Protein AF-A0A653D942-F1 (afdb_monomer)

Foldseek 3Di:
DEADDDFDDDPPDDPVVVVVSVVVVVVCCVPVNGDHDPVCVPPPFYFDDWDDDPFWIWTQTPVRDIDIDGDDDPVVPPPPVVPPPD

Organism: Callosobruchus maculatus (NCBI:txid64391)

Radius of gyration: 15.23 Å; Cα contacts (8 Å, |Δi|>4): 76; chains: 1; bounding box: 37×30×36 Å

pLDDT: mean 79.86, std 11.65, range [36.41, 93.5]

Nearest PDB structures (foldseek):
  8s30-assembly1_A  TM=5.098E-01  e=7.170E-01  Homo sapiens
  4o9w-assembly1_A  TM=4.785E-01  e=1.193E+00  Homo sapiens
  3q1i-assembly1_A  TM=4.654E-01  e=1.051E+00  Homo sapiens
  4j7b-assembly2_E  TM=4.552E-01  e=1.120E+00  Danio rerio
  8crc-assembly1_A  TM=4.613E-01  e=1.863E+00  Homo sapiens

Structure (mmCIF, N/CA/C/O backbone):
data_AF-A0A653D942-F1
#
_entry.id   AF-A0A653D942-F1
#
loop_
_atom_site.group_PDB
_atom_site.id
_atom_site.type_symbol
_atom_site.label_atom_id
_atom_site.label_alt_id
_atom_site.label_comp_id
_atom_site.label_asym_id
_atom_site.label_entity_id
_atom_site.label_seq_id
_atom_site.pdbx_PDB_ins_code
_atom_site.Cartn_x
_atom_site.Cartn_y
_atom_site.Cartn_z
_atom_site.occupancy
_atom_site.B_iso_or_equiv
_atom_site.auth_seq_id
_atom_site.auth_comp_id
_atom_site.auth_asym_id
_atom_site.auth_atom_id
_atom_site.pdbx_PDB_model_num
ATOM 1 N N . MET A 1 1 ? -5.933 11.406 10.184 1.00 56.84 1 MET A N 1
ATOM 2 C CA . MET A 1 1 ? -6.260 10.905 8.832 1.00 56.84 1 MET A CA 1
ATOM 3 C C . MET A 1 1 ? -5.390 9.699 8.571 1.00 56.84 1 MET A C 1
ATOM 5 O O . MET A 1 1 ? -4.187 9.789 8.782 1.00 56.84 1 MET A O 1
ATOM 9 N N . THR A 1 2 ? -5.990 8.573 8.207 1.00 60.91 2 THR A N 1
ATOM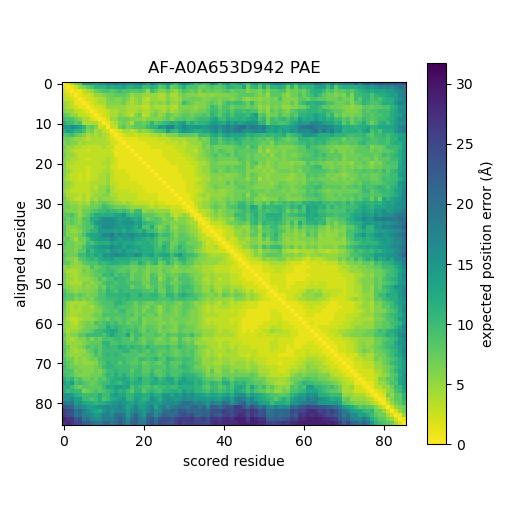 10 C CA . THR A 1 2 ? -5.264 7.320 7.990 1.00 60.91 2 THR A CA 1
ATOM 11 C C . THR A 1 2 ? -5.211 7.061 6.493 1.00 60.91 2 THR A C 1
ATOM 13 O O . THR A 1 2 ? -6.250 7.062 5.842 1.00 60.91 2 THR A O 1
ATOM 16 N N . SER A 1 3 ? -4.013 6.878 5.939 1.00 65.31 3 SER A N 1
ATOM 17 C CA . SER A 1 3 ? -3.821 6.576 4.519 1.00 65.31 3 SER A CA 1
ATOM 18 C C . SER A 1 3 ? -2.938 5.343 4.370 1.00 65.31 3 SER A C 1
ATOM 20 O O . SER A 1 3 ? -2.048 5.114 5.188 1.00 65.31 3 SER A O 1
ATOM 22 N N . LEU A 1 4 ? -3.215 4.535 3.348 1.00 72.44 4 LEU A N 1
ATOM 23 C CA . LEU A 1 4 ? -2.443 3.344 3.014 1.00 72.44 4 LEU A CA 1
ATOM 24 C C . LEU A 1 4 ? -1.800 3.562 1.649 1.00 72.44 4 LEU A C 1
ATOM 26 O O . LEU A 1 4 ? -2.501 3.859 0.683 1.00 72.44 4 LEU A O 1
ATOM 30 N N . GLN A 1 5 ? -0.481 3.413 1.582 1.00 74.31 5 GLN A N 1
ATOM 31 C CA . GLN A 1 5 ? 0.296 3.496 0.348 1.00 74.31 5 GLN A CA 1
ATOM 32 C C . GLN A 1 5 ? 0.976 2.152 0.106 1.00 74.31 5 GLN A C 1
ATOM 34 O O . GLN A 1 5 ? 1.335 1.458 1.057 1.00 74.31 5 GLN A O 1
ATOM 39 N N . TYR A 1 6 ? 1.141 1.783 -1.160 1.00 71.62 6 TYR A N 1
ATOM 40 C CA . TYR A 1 6 ? 1.811 0.549 -1.555 1.00 71.62 6 TYR A CA 1
ATOM 41 C C . TYR A 1 6 ? 3.051 0.868 -2.387 1.00 71.62 6 TYR A C 1
ATOM 43 O O . TYR A 1 6 ? 3.045 1.775 -3.218 1.00 71.62 6 TYR A O 1
ATOM 51 N N . VAL A 1 7 ? 4.109 0.093 -2.165 1.00 75.75 7 VAL A N 1
ATOM 52 C CA . VAL A 1 7 ? 5.327 0.102 -2.975 1.00 75.75 7 VAL A CA 1
ATOM 53 C C . VAL A 1 7 ? 5.450 -1.274 -3.603 1.00 75.75 7 VAL A C 1
ATOM 55 O O . VAL A 1 7 ? 5.447 -2.281 -2.898 1.00 75.75 7 VAL A O 1
ATOM 58 N N . VAL A 1 8 ? 5.537 -1.315 -4.930 1.00 73.62 8 VAL A N 1
ATOM 59 C CA . VAL A 1 8 ? 5.839 -2.541 -5.671 1.00 73.62 8 VAL A CA 1
ATOM 60 C C . VAL A 1 8 ? 7.311 -2.491 -6.048 1.00 73.62 8 VAL A C 1
ATOM 62 O O . VAL A 1 8 ? 7.75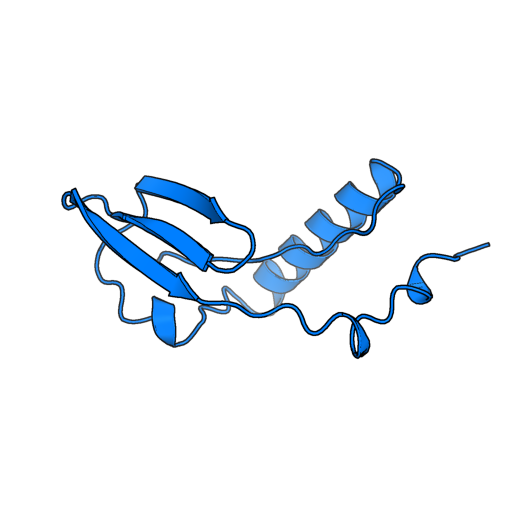0 -1.544 -6.701 1.00 73.62 8 VAL A O 1
ATOM 65 N N . HIS A 1 9 ? 8.066 -3.501 -5.629 1.00 73.25 9 HIS A N 1
ATOM 66 C CA . HIS A 1 9 ? 9.485 -3.629 -5.928 1.00 73.25 9 HIS A CA 1
ATOM 67 C C . HIS A 1 9 ? 9.787 -5.076 -6.359 1.00 73.25 9 HIS A C 1
ATOM 69 O O . HIS A 1 9 ? 9.453 -5.996 -5.609 1.00 73.25 9 HIS A O 1
ATOM 75 N N . PRO A 1 10 ? 10.344 -5.303 -7.564 1.00 69.12 10 PRO A N 1
ATOM 76 C CA . PRO A 1 10 ? 10.702 -6.643 -8.025 1.00 69.12 10 PRO A CA 1
ATOM 77 C C . PRO A 1 10 ? 11.907 -7.205 -7.268 1.00 69.12 10 PRO A C 1
ATOM 79 O O . PRO A 1 10 ? 12.790 -6.457 -6.863 1.00 69.12 10 PRO A O 1
ATOM 82 N N . LEU A 1 11 ? 11.965 -8.532 -7.134 1.00 71.12 11 LEU A N 1
ATOM 83 C CA . LEU A 1 11 ? 13.129 -9.251 -6.611 1.00 71.12 11 LEU A CA 1
ATOM 84 C C . LEU A 1 11 ? 13.810 -10.052 -7.742 1.00 71.12 11 LEU A C 1
ATOM 86 O O . LEU A 1 11 ? 13.091 -10.665 -8.534 1.00 71.12 11 LEU A O 1
ATOM 90 N N . PRO A 1 12 ? 15.156 -10.106 -7.805 1.00 71.25 12 PRO A N 1
ATOM 91 C CA . PRO A 1 12 ? 16.100 -9.395 -6.942 1.00 71.25 12 PRO A CA 1
ATOM 92 C C . PRO A 1 12 ? 16.218 -7.913 -7.343 1.00 71.25 12 PRO A C 1
ATOM 94 O O . PRO A 1 12 ? 16.334 -7.590 -8.521 1.00 71.25 12 PRO A O 1
ATOM 97 N N . GLY A 1 13 ? 16.205 -7.018 -6.358 1.00 74.38 13 GLY A N 1
ATOM 98 C CA . GLY A 1 13 ? 16.454 -5.587 -6.538 1.00 74.38 13 GLY A CA 1
ATOM 99 C C . GLY A 1 13 ? 17.387 -5.077 -5.443 1.00 74.38 13 GLY A C 1
ATOM 100 O O . GLY A 1 13 ? 17.549 -5.740 -4.414 1.00 74.38 13 GLY A O 1
ATOM 101 N N . SER A 1 14 ? 18.063 -3.952 -5.687 1.00 85.12 14 SER A N 1
ATOM 102 C CA . SER A 1 14 ? 19.011 -3.394 -4.715 1.00 85.12 14 SER A CA 1
ATOM 103 C C . SER A 1 14 ? 18.304 -2.570 -3.638 1.00 85.12 14 SER A C 1
ATOM 105 O O . SER A 1 14 ? 17.208 -2.039 -3.848 1.00 85.12 14 SER A O 1
ATOM 107 N N . GLU A 1 15 ? 18.946 -2.432 -2.478 1.00 85.62 15 GLU A N 1
ATOM 108 C CA . GLU A 1 15 ? 18.436 -1.587 -1.397 1.00 85.62 15 GLU A CA 1
ATOM 109 C C . GLU A 1 15 ? 18.326 -0.120 -1.842 1.00 85.62 15 GLU A C 1
ATOM 111 O O . GLU A 1 15 ? 17.350 0.553 -1.508 1.00 85.62 15 GLU A O 1
ATOM 116 N N . GLU A 1 16 ? 19.255 0.368 -2.673 1.00 87.19 16 GLU A N 1
ATOM 117 C CA . GLU A 1 16 ? 19.171 1.719 -3.240 1.00 87.19 16 GLU A CA 1
ATOM 118 C C . GLU A 1 16 ? 17.923 1.888 -4.110 1.00 87.19 16 GLU A C 1
ATOM 120 O O . GLU A 1 16 ? 17.193 2.866 -3.960 1.00 87.19 16 GLU A O 1
ATOM 125 N N . GLN A 1 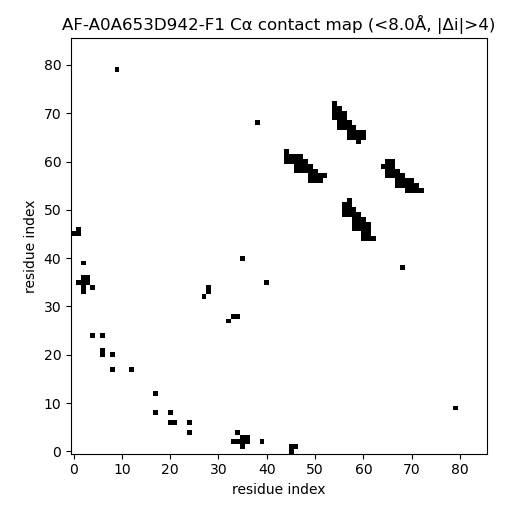17 ? 17.618 0.907 -4.966 1.00 82.50 17 GLN A N 1
ATOM 126 C CA . GLN A 1 17 ? 16.417 0.939 -5.802 1.00 82.50 17 GLN A CA 1
ATOM 127 C C . GLN A 1 17 ? 15.134 0.931 -4.960 1.00 82.50 17 GLN A C 1
ATOM 129 O O . GLN A 1 17 ? 14.145 1.571 -5.325 1.00 82.50 17 GLN A O 1
ATOM 134 N N . PHE A 1 18 ? 15.120 0.205 -3.841 1.00 84.50 18 PHE A N 1
ATOM 135 C CA . PHE A 1 18 ? 13.998 0.222 -2.905 1.00 84.50 18 PHE A CA 1
ATOM 136 C C . PHE A 1 18 ? 13.853 1.588 -2.215 1.00 84.50 18 PHE A C 1
ATOM 138 O O . PHE A 1 18 ? 12.751 2.144 -2.166 1.00 84.50 18 PHE A O 1
ATOM 145 N N . ASN A 1 19 ? 14.963 2.171 -1.760 1.00 88.56 19 ASN A N 1
ATOM 146 C CA . ASN A 1 19 ? 14.997 3.491 -1.130 1.00 88.56 19 ASN A CA 1
ATOM 147 C C . ASN A 1 19 ? 14.544 4.608 -2.081 1.00 88.56 19 ASN A C 1
ATOM 149 O O . ASN A 1 19 ? 13.765 5.476 -1.682 1.00 88.56 19 ASN A O 1
ATOM 153 N N . ASP A 1 20 ? 14.937 4.553 -3.354 1.00 88.94 20 ASP A N 1
ATOM 154 C CA . ASP A 1 20 ? 14.476 5.496 -4.376 1.00 88.94 20 ASP A CA 1
ATOM 155 C C . ASP A 1 20 ? 12.958 5.420 -4.582 1.00 88.94 20 ASP A C 1
ATOM 157 O O . ASP A 1 20 ? 12.288 6.450 -4.706 1.00 88.94 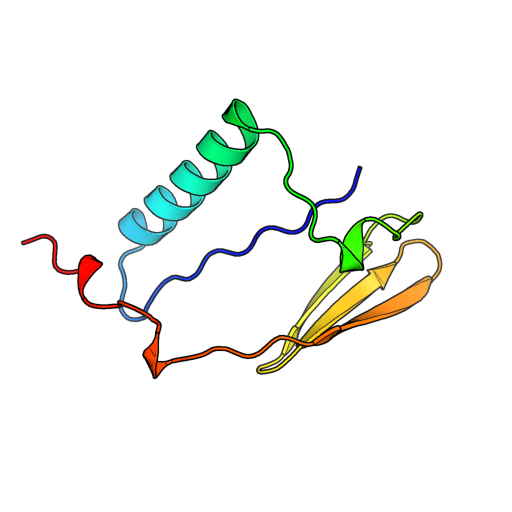20 ASP A O 1
ATOM 161 N N . ARG A 1 21 ? 12.376 4.213 -4.552 1.00 85.19 21 ARG A N 1
ATOM 162 C CA . ARG A 1 21 ? 10.916 4.031 -4.640 1.00 85.19 21 ARG A CA 1
ATOM 163 C C . ARG A 1 21 ? 10.190 4.581 -3.419 1.00 85.19 21 ARG A C 1
ATOM 165 O O . ARG A 1 21 ? 9.145 5.214 -3.576 1.00 85.19 21 ARG A O 1
ATOM 172 N N . LEU A 1 22 ? 10.731 4.377 -2.217 1.00 89.19 22 LEU A N 1
ATOM 173 C CA . LEU A 1 22 ? 10.187 4.984 -1.000 1.00 89.19 22 LEU A CA 1
ATOM 174 C C . LEU A 1 22 ? 10.222 6.513 -1.079 1.00 89.19 22 LEU A C 1
ATOM 176 O O . LEU A 1 22 ? 9.233 7.168 -0.740 1.00 89.19 22 LEU A O 1
ATOM 180 N N . ARG A 1 23 ? 11.324 7.079 -1.581 1.00 90.12 23 ARG A N 1
ATOM 181 C CA . ARG A 1 23 ? 11.466 8.522 -1.784 1.00 90.12 23 ARG A CA 1
ATOM 182 C C . ARG A 1 23 ? 10.458 9.059 -2.798 1.00 90.12 23 ARG A C 1
ATOM 184 O O . ARG A 1 23 ? 9.808 10.061 -2.519 1.00 90.12 23 ARG A O 1
ATOM 191 N N . GLU A 1 24 ? 10.255 8.365 -3.918 1.00 87.25 24 GLU A N 1
ATOM 192 C CA . GLU A 1 24 ? 9.252 8.733 -4.927 1.00 87.25 24 GLU A CA 1
ATOM 193 C C . GLU A 1 24 ? 7.835 8.790 -4.326 1.00 87.25 24 GLU A C 1
ATOM 195 O O . GLU A 1 24 ? 7.070 9.723 -4.591 1.00 87.25 24 GLU A O 1
ATOM 200 N N . VAL A 1 25 ? 7.483 7.814 -3.482 1.00 87.00 25 VAL A N 1
ATOM 201 C CA . VAL A 1 25 ? 6.194 7.794 -2.776 1.00 87.00 25 VAL A CA 1
ATOM 202 C C . VAL A 1 25 ? 6.093 8.947 -1.780 1.00 87.00 25 VAL A C 1
ATOM 204 O O . VAL A 1 25 ? 5.064 9.623 -1.748 1.00 87.00 25 VAL A O 1
ATOM 207 N N . ALA A 1 26 ? 7.148 9.221 -1.011 1.00 87.62 26 ALA A N 1
ATOM 208 C CA . ALA A 1 26 ? 7.178 10.343 -0.076 1.00 87.62 26 ALA A CA 1
ATOM 209 C C . ALA A 1 26 ? 7.007 11.695 -0.794 1.00 87.62 26 ALA A C 1
ATOM 211 O O . ALA A 1 26 ? 6.158 12.498 -0.405 1.00 87.62 26 ALA A O 1
ATOM 212 N N . ASP A 1 27 ? 7.734 11.922 -1.890 1.00 90.06 27 ASP A N 1
ATOM 213 C CA . ASP A 1 27 ? 7.632 13.143 -2.695 1.00 90.06 27 ASP A CA 1
ATOM 214 C C . ASP A 1 27 ? 6.236 13.306 -3.307 1.00 90.06 27 ASP A C 1
ATOM 216 O O . ASP A 1 27 ? 5.689 14.413 -3.352 1.00 90.06 27 ASP A O 1
ATOM 220 N N . ARG A 1 28 ? 5.614 12.200 -3.733 1.00 86.38 28 ARG A N 1
ATOM 221 C CA . ARG A 1 28 ? 4.234 12.197 -4.231 1.00 86.38 28 ARG A CA 1
ATOM 222 C C . ARG A 1 28 ? 3.240 12.607 -3.147 1.00 86.38 28 ARG A C 1
ATOM 224 O O . ARG A 1 28 ? 2.372 13.432 -3.428 1.00 86.38 28 ARG A O 1
ATOM 231 N N . ILE A 1 29 ? 3.373 12.077 -1.930 1.00 87.00 29 ILE A N 1
ATOM 232 C CA . ILE A 1 29 ? 2.525 12.450 -0.786 1.00 87.00 29 ILE A CA 1
ATOM 233 C C . ILE A 1 29 ? 2.714 13.931 -0.443 1.00 87.00 29 ILE A C 1
ATOM 235 O O . ILE A 1 29 ? 1.732 14.631 -0.215 1.00 87.00 29 ILE A O 1
ATOM 239 N N . ASN A 1 30 ? 3.952 14.426 -0.453 1.00 88.00 30 ASN A N 1
ATOM 240 C CA . ASN A 1 30 ? 4.247 15.828 -0.151 1.00 88.00 30 ASN A CA 1
ATOM 241 C C . ASN A 1 30 ? 3.664 16.788 -1.198 1.00 88.00 30 ASN A C 1
ATOM 243 O O . ASN A 1 30 ? 3.185 17.863 -0.847 1.00 88.00 30 ASN A O 1
ATOM 247 N N . ARG A 1 31 ? 3.688 16.409 -2.483 1.00 88.50 31 ARG A N 1
ATOM 248 C CA . ARG A 1 31 ? 3.176 17.243 -3.585 1.00 88.50 31 ARG A CA 1
ATOM 249 C C . ARG A 1 31 ? 1.660 17.186 -3.752 1.00 88.50 31 ARG A C 1
ATOM 251 O O . ARG A 1 31 ? 1.046 18.213 -4.013 1.00 88.50 31 ARG A O 1
ATOM 258 N N . LEU A 1 32 ? 1.075 15.991 -3.684 1.00 84.00 32 LEU A N 1
ATOM 259 C CA . LEU A 1 32 ? -0.329 15.744 -4.044 1.00 84.00 32 LEU A CA 1
ATOM 260 C C . LEU A 1 32 ? -1.225 15.485 -2.827 1.00 84.00 32 LEU A C 1
ATOM 262 O O . LEU A 1 32 ? -2.439 15.358 -2.976 1.00 84.00 32 LEU A O 1
ATOM 266 N N . GLY A 1 33 ? -0.642 15.387 -1.633 1.00 80.00 33 GLY A N 1
ATOM 267 C CA . GLY A 1 33 ? -1.332 14.956 -0.427 1.00 80.00 33 GLY A CA 1
ATOM 268 C C . GLY A 1 33 ? -1.521 13.438 -0.348 1.00 80.00 33 GLY A C 1
ATOM 269 O O . GLY A 1 33 ? -1.111 12.659 -1.214 1.00 80.00 33 GLY A O 1
ATOM 270 N N . GLN A 1 34 ? -2.162 13.001 0.735 1.00 73.50 34 GLN A N 1
ATOM 271 C CA . GLN A 1 34 ? -2.473 11.593 0.965 1.00 73.50 34 GLN A CA 1
ATOM 272 C C . GLN A 1 34 ? -3.623 11.139 0.056 1.00 73.50 34 GLN A C 1
ATOM 274 O O . GLN A 1 34 ? -4.783 11.474 0.294 1.00 73.50 34 GLN A O 1
ATOM 279 N N . ASN A 1 35 ? -3.325 10.319 -0.953 1.00 69.81 35 ASN A N 1
ATOM 280 C CA . ASN A 1 35 ? -4.362 9.635 -1.724 1.00 69.81 35 ASN A CA 1
ATOM 281 C C . ASN A 1 35 ? -4.861 8.421 -0.936 1.00 69.81 35 ASN A C 1
ATOM 283 O O . ASN A 1 35 ? -4.155 7.421 -0.803 1.00 69.81 35 ASN A O 1
ATOM 287 N N . THR A 1 36 ? -6.067 8.526 -0.384 1.00 69.25 36 THR A N 1
ATOM 288 C CA . THR A 1 36 ? -6.713 7.425 0.337 1.00 69.25 36 THR A CA 1
ATOM 289 C C . THR A 1 36 ? -7.596 6.652 -0.631 1.00 69.25 36 THR A C 1
ATOM 291 O O . THR A 1 36 ? -8.458 7.233 -1.287 1.00 69.25 36 THR A O 1
ATOM 294 N N . HIS A 1 37 ? -7.396 5.336 -0.720 1.00 72.06 37 HIS A N 1
ATOM 295 C CA . HIS A 1 37 ? -8.261 4.475 -1.524 1.00 72.06 37 HIS A CA 1
ATOM 296 C C . HIS A 1 37 ? -9.731 4.634 -1.078 1.00 72.06 37 HIS A C 1
ATOM 298 O O . HIS A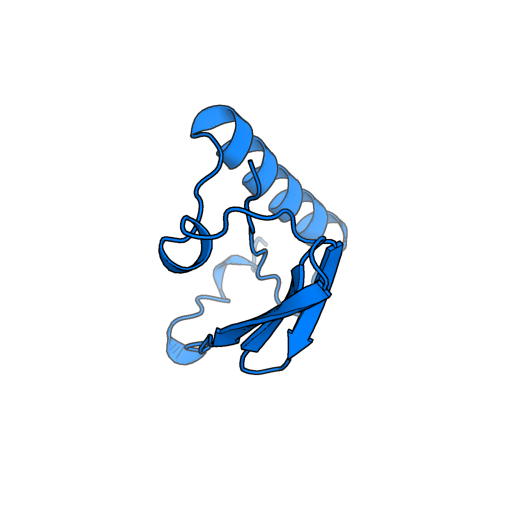 1 37 ? -9.977 4.638 0.130 1.00 72.06 37 HIS A O 1
ATOM 304 N N . PRO A 1 38 ? -10.725 4.707 -1.986 1.00 73.06 38 PRO A N 1
ATOM 305 C CA . PRO A 1 38 ? -12.129 4.916 -1.607 1.00 73.06 38 PRO A CA 1
ATOM 306 C C . PRO A 1 38 ? -12.670 3.884 -0.605 1.00 73.06 38 PRO A C 1
ATOM 308 O O . PRO A 1 38 ? -13.452 4.220 0.273 1.00 73.06 38 PRO A O 1
ATOM 311 N N . GLY A 1 39 ? -12.203 2.633 -0.670 1.00 70.44 39 GLY A N 1
ATOM 312 C CA . GLY A 1 39 ? -12.565 1.600 0.316 1.00 70.44 39 GLY A CA 1
ATOM 313 C C . GLY A 1 39 ? -12.011 1.833 1.732 1.00 70.44 39 GLY A C 1
ATOM 314 O O . 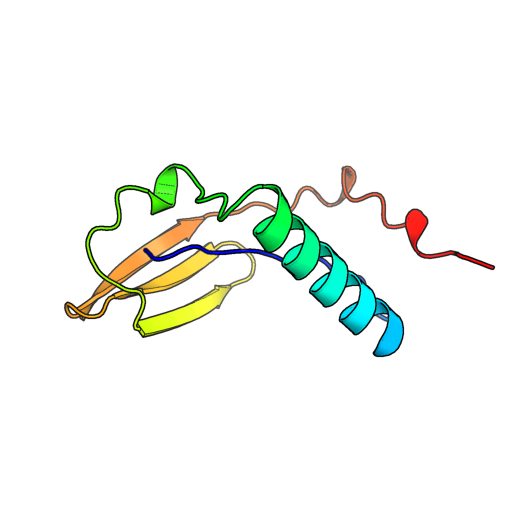GLY A 1 39 ? -12.454 1.188 2.674 1.00 70.44 39 GLY A O 1
ATOM 315 N N . LEU A 1 40 ? -11.043 2.740 1.885 1.00 73.25 40 LEU A N 1
ATOM 316 C CA . LEU A 1 40 ? -10.447 3.135 3.164 1.00 73.25 40 LEU A CA 1
ATOM 317 C C . LEU A 1 40 ? -10.905 4.525 3.622 1.00 73.25 40 LEU A C 1
ATOM 319 O O . LEU A 1 40 ? -10.736 4.855 4.791 1.00 73.25 40 LEU A O 1
ATOM 323 N N . SER A 1 41 ? -11.510 5.337 2.749 1.00 75.06 41 SER A N 1
ATOM 324 C CA . SER A 1 41 ? -11.971 6.686 3.113 1.00 75.06 41 SER A CA 1
ATOM 325 C C . SER A 1 41 ? -13.145 6.668 4.097 1.00 75.06 41 SER A C 1
ATOM 327 O O . SER A 1 41 ? -13.340 7.621 4.847 1.00 75.06 41 SER A O 1
ATOM 329 N N . SER A 1 42 ? -13.903 5.568 4.145 1.00 74.44 42 SER A N 1
ATOM 330 C CA . SER A 1 42 ? -14.993 5.357 5.104 1.00 74.44 42 SER A CA 1
ATOM 331 C C . SER A 1 42 ? -14.517 4.940 6.499 1.00 74.44 42 SER A C 1
ATOM 333 O O . SER A 1 42 ? -15.335 4.816 7.415 1.00 74.44 42 SER A O 1
ATOM 335 N N . LEU A 1 43 ? -13.218 4.683 6.678 1.00 78.06 43 LEU A N 1
ATOM 336 C CA . LEU A 1 43 ? -12.659 4.231 7.943 1.00 78.06 43 LEU A CA 1
ATOM 337 C C . LEU A 1 43 ? -12.594 5.411 8.921 1.00 78.06 43 LEU A C 1
ATOM 339 O O . LEU A 1 43 ? -11.794 6.331 8.769 1.00 78.06 43 LEU A O 1
ATOM 343 N N . ARG A 1 44 ? -13.469 5.399 9.931 1.00 79.38 44 ARG A N 1
ATOM 344 C CA . ARG A 1 44 ? -13.524 6.456 10.960 1.00 79.38 44 ARG A CA 1
ATOM 345 C C . ARG A 1 44 ? -12.573 6.222 12.134 1.00 79.38 44 ARG A C 1
ATOM 347 O O . ARG A 1 44 ? -12.385 7.119 12.947 1.00 79.38 44 ARG A O 1
ATOM 354 N N . THR A 1 45 ? -11.984 5.034 12.202 1.00 85.31 45 THR A N 1
ATOM 355 C CA . THR A 1 45 ? -11.064 4.609 13.257 1.00 85.31 45 THR A CA 1
ATOM 356 C C . THR A 1 45 ? -9.666 4.445 12.670 1.00 85.31 45 THR A C 1
ATOM 358 O O . THR A 1 45 ? -9.523 4.009 11.527 1.00 85.31 45 THR A O 1
ATOM 361 N N . GLY A 1 46 ? -8.636 4.788 13.447 1.00 85.25 46 GLY A N 1
ATOM 362 C CA . GLY A 1 46 ? -7.244 4.560 13.063 1.00 85.25 46 GLY A CA 1
ATOM 363 C C . GLY A 1 46 ? -6.913 3.074 12.886 1.00 85.25 46 GLY A C 1
ATOM 364 O O . GLY A 1 46 ? -7.612 2.197 13.399 1.00 85.25 46 GLY A O 1
ATOM 365 N N . ILE A 1 47 ? -5.836 2.800 12.151 1.00 87.56 47 ILE A N 1
ATOM 366 C CA . ILE A 1 47 ? -5.302 1.448 11.960 1.00 87.56 47 ILE A CA 1
ATOM 367 C C . ILE A 1 47 ? -4.222 1.209 13.014 1.00 87.56 47 ILE A C 1
ATOM 369 O O . ILE A 1 47 ? -3.255 1.965 13.071 1.00 87.56 47 ILE A O 1
ATOM 373 N N . LYS A 1 48 ? -4.378 0.131 13.781 1.00 91.06 48 LYS A N 1
ATOM 374 C CA . LYS A 1 48 ? -3.436 -0.323 14.804 1.00 91.06 48 LYS A CA 1
ATOM 375 C C . LYS A 1 48 ? -2.353 -1.232 14.225 1.00 91.06 48 LYS A C 1
ATOM 377 O O . LYS A 1 48 ? -1.168 -1.040 14.477 1.00 91.06 48 LYS A O 1
ATOM 382 N N . HIS A 1 49 ? -2.755 -2.223 13.424 1.00 90.94 49 HIS A N 1
ATOM 383 C CA . HIS A 1 49 ? -1.840 -3.172 12.782 1.00 90.94 49 HIS A CA 1
ATOM 384 C C . HIS A 1 49 ? -2.280 -3.513 11.356 1.00 90.94 49 HIS A C 1
ATOM 386 O O . HIS A 1 49 ? -3.471 -3.498 11.038 1.00 90.94 49 HIS A O 1
ATOM 392 N N . ILE A 1 50 ? -1.300 -3.854 10.515 1.00 89.75 50 ILE A N 1
ATOM 393 C CA . ILE A 1 50 ? -1.481 -4.244 9.115 1.00 89.75 50 ILE A CA 1
ATOM 394 C C . ILE A 1 50 ? -0.833 -5.611 8.909 1.00 89.75 50 ILE A C 1
ATOM 396 O O . ILE A 1 50 ? 0.301 -5.829 9.330 1.00 89.75 50 ILE A O 1
ATOM 400 N N . CYS A 1 51 ? -1.537 -6.514 8.233 1.00 90.81 51 CYS A N 1
ATOM 401 C CA . CYS A 1 51 ? -1.001 -7.790 7.775 1.00 90.81 51 CYS A CA 1
ATOM 402 C C . CYS A 1 51 ? -1.280 -7.963 6.278 1.00 90.81 51 CYS A C 1
ATOM 404 O O . CYS A 1 51 ? -2.373 -7.646 5.799 1.00 90.81 51 CYS A O 1
ATOM 406 N N . LEU A 1 52 ? -0.286 -8.462 5.545 1.00 88.50 52 LEU A N 1
ATOM 407 C CA . LEU A 1 52 ? -0.362 -8.712 4.110 1.00 88.50 52 LEU A CA 1
ATOM 408 C C . LEU A 1 52 ? -0.508 -10.214 3.857 1.00 88.50 52 LEU A C 1
ATOM 410 O O . LEU A 1 52 ? 0.275 -11.017 4.358 1.00 88.50 52 LEU A O 1
ATOM 414 N N . SER A 1 53 ? -1.505 -10.577 3.062 1.00 88.25 53 SER A N 1
ATOM 415 C CA . SER A 1 53 ? -1.668 -11.899 2.458 1.00 88.25 53 SER A CA 1
ATOM 416 C C . SER A 1 53 ? -1.493 -11.772 0.949 1.00 88.25 53 SER A C 1
ATOM 418 O O . SER A 1 53 ? -1.570 -10.675 0.417 1.00 88.25 53 SER A O 1
ATOM 420 N N . SER A 1 54 ? -1.329 -12.888 0.244 1.00 85.44 54 SER A N 1
ATOM 421 C CA . SER A 1 54 ? -1.198 -12.935 -1.222 1.00 85.44 54 SER A CA 1
ATOM 422 C C . SER A 1 54 ? -2.329 -12.237 -1.998 1.00 85.44 54 SER A C 1
ATOM 424 O O . SER A 1 54 ? -2.105 -11.763 -3.109 1.00 85.44 54 SER A O 1
ATOM 426 N N . ASN A 1 55 ? -3.537 -12.176 -1.432 1.00 88.31 55 ASN A N 1
ATOM 427 C CA . ASN A 1 55 ? -4.753 -11.696 -2.097 1.00 88.31 55 ASN A CA 1
ATOM 428 C C . ASN A 1 55 ? -5.577 -10.703 -1.260 1.00 88.31 55 ASN A C 1
ATOM 430 O O . ASN A 1 55 ? -6.672 -10.296 -1.661 1.00 88.31 55 ASN A O 1
ATOM 434 N N . TYR A 1 56 ? -5.100 -10.325 -0.074 1.00 89.12 56 TYR A N 1
ATOM 435 C CA . TYR A 1 56 ? -5.774 -9.329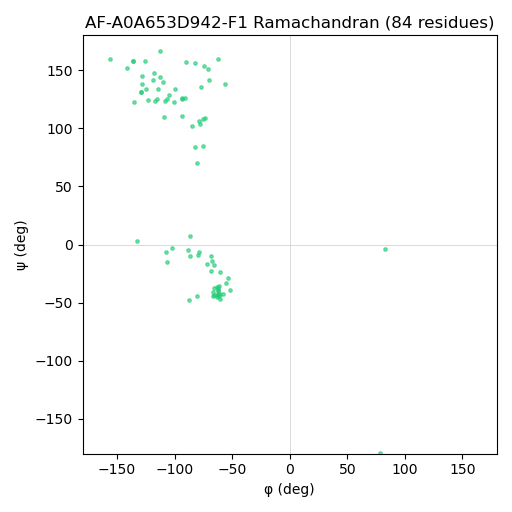 0.748 1.00 89.12 56 TYR A CA 1
ATOM 436 C C . TYR A 1 56 ? -4.838 -8.636 1.732 1.00 89.12 56 TYR A C 1
ATOM 438 O O . TYR A 1 56 ? -3.808 -9.165 2.138 1.00 89.12 56 TYR A O 1
ATOM 446 N N . ILE A 1 57 ? -5.272 -7.465 2.180 1.00 89.19 57 ILE A N 1
ATOM 447 C CA . ILE A 1 57 ? -4.691 -6.717 3.289 1.00 89.19 57 ILE A CA 1
ATOM 448 C C . ILE A 1 57 ? -5.673 -6.803 4.455 1.00 89.19 57 ILE A C 1
ATOM 450 O O . ILE A 1 57 ? -6.845 -6.452 4.298 1.00 89.19 57 ILE A O 1
ATOM 454 N N . ALA A 1 58 ? -5.220 -7.291 5.606 1.00 91.56 58 ALA A N 1
ATOM 455 C CA . ALA A 1 58 ? -5.995 -7.301 6.842 1.00 91.56 58 ALA A CA 1
ATOM 456 C C . ALA A 1 58 ? -5.558 -6.139 7.737 1.00 91.56 58 ALA A C 1
ATOM 458 O O . ALA A 1 58 ? -4.363 -5.908 7.931 1.00 91.56 58 ALA A O 1
ATOM 459 N N . LEU A 1 59 ? -6.534 -5.415 8.279 1.00 90.25 59 LEU A N 1
ATOM 460 C CA . LEU A 1 59 ? -6.330 -4.237 9.114 1.00 90.25 59 LEU A CA 1
ATOM 461 C C . LEU A 1 59 ? -7.012 -4.462 10.464 1.00 90.25 59 LEU A C 1
ATOM 463 O O . LEU A 1 59 ? -8.216 -4.723 10.509 1.00 90.25 59 LEU A O 1
ATOM 467 N N . LEU A 1 60 ? -6.255 -4.333 11.552 1.00 92.62 60 LEU A N 1
ATOM 468 C CA . LEU A 1 60 ? -6.808 -4.220 12.901 1.00 92.62 60 LEU A CA 1
ATOM 469 C C . LEU A 1 60 ? -7.009 -2.740 13.215 1.00 92.62 60 LEU A C 1
ATOM 471 O O . LEU A 1 60 ? -6.061 -1.961 13.114 1.00 92.62 60 LEU A O 1
ATOM 475 N N . LEU A 1 61 ? -8.219 -2.357 13.603 1.00 91.31 61 LEU A N 1
ATOM 476 C CA . LEU A 1 61 ? -8.556 -0.986 13.975 1.00 91.31 61 LEU A CA 1
ATOM 477 C C . LEU A 1 61 ? -8.340 -0.749 15.473 1.00 91.31 61 LEU A C 1
ATOM 479 O O . LEU A 1 61 ? -8.381 -1.683 16.274 1.00 91.31 61 LEU A O 1
ATOM 483 N N . GLU A 1 62 ? -8.158 0.513 15.859 1.00 92.25 62 GLU A N 1
ATOM 484 C CA . GLU A 1 62 ? -8.005 0.911 17.272 1.00 92.25 62 GLU A CA 1
ATOM 485 C C . GLU A 1 62 ? -9.224 0.559 18.146 1.00 92.25 62 GLU A C 1
ATOM 487 O O . GLU A 1 62 ? -9.093 0.362 19.349 1.00 92.25 62 GLU A O 1
ATOM 492 N N . ASP A 1 63 ? -10.408 0.414 17.545 1.00 93.31 63 ASP A N 1
ATOM 493 C CA . ASP A 1 63 ? -11.643 0.006 18.231 1.00 93.31 63 ASP A CA 1
ATOM 494 C C . ASP A 1 63 ? -11.822 -1.521 18.329 1.00 93.31 63 ASP A C 1
ATOM 496 O O . ASP A 1 63 ? -12.877 -2.001 18.742 1.00 93.31 63 ASP A O 1
ATOM 500 N N . GLY A 1 64 ? -10.803 -2.293 17.940 1.00 93.50 64 GLY A N 1
ATOM 501 C CA . GLY A 1 64 ? -10.794 -3.754 18.008 1.00 93.50 64 GLY A CA 1
ATOM 502 C C . GLY A 1 64 ? -11.476 -4.456 16.832 1.00 93.50 64 GLY A C 1
ATOM 503 O O . GLY A 1 64 ? -11.420 -5.683 16.750 1.00 93.50 64 GLY A O 1
ATOM 504 N N . ARG A 1 65 ? -12.090 -3.724 15.892 1.00 93.06 65 ARG A N 1
ATOM 505 C CA . ARG A 1 65 ? -12.652 -4.326 14.674 1.00 93.06 65 ARG A CA 1
ATOM 506 C C . ARG A 1 65 ? -11.550 -4.718 13.694 1.00 93.06 65 ARG A C 1
ATOM 508 O O . ARG A 1 65 ? -10.488 -4.101 13.638 1.00 93.06 65 ARG A O 1
ATOM 515 N N . VAL A 1 66 ? -11.844 -5.716 12.866 1.00 92.19 66 VAL A N 1
ATOM 516 C CA . VAL A 1 66 ? -10.978 -6.144 11.762 1.00 92.19 66 VAL A CA 1
ATOM 517 C C . VAL A 1 66 ? -11.684 -5.868 10.443 1.00 92.19 66 VAL A C 1
ATOM 519 O O . VAL A 1 66 ? -12.857 -6.204 10.281 1.00 92.19 66 VAL A O 1
ATOM 522 N N . CYS A 1 67 ? -10.972 -5.281 9.486 1.00 88.81 67 CYS A N 1
ATOM 523 C CA . CYS A 1 67 ? -11.444 -5.167 8.112 1.00 88.81 67 CYS A CA 1
ATOM 524 C C . CYS A 1 67 ? -10.422 -5.737 7.128 1.00 88.81 67 CYS A C 1
ATOM 526 O O . CYS A 1 67 ? -9.236 -5.891 7.429 1.00 88.81 67 CYS A O 1
ATOM 528 N N . ARG A 1 68 ? -10.914 -6.102 5.944 1.00 89.00 68 ARG A N 1
ATOM 529 C CA . ARG A 1 68 ? -10.119 -6.726 4.891 1.00 89.00 68 ARG A CA 1
ATOM 530 C C . ARG A 1 68 ? -10.330 -5.987 3.584 1.00 89.00 68 ARG A C 1
ATOM 532 O O . ARG A 1 68 ? -11.469 -5.793 3.167 1.00 89.00 68 ARG A O 1
ATOM 539 N N . VAL A 1 69 ? -9.233 -5.647 2.920 1.00 85.25 69 VAL A N 1
ATOM 540 C CA . VAL A 1 69 ? -9.239 -5.121 1.555 1.00 85.25 69 VAL A CA 1
ATOM 541 C C . VAL A 1 69 ? -8.671 -6.193 0.640 1.00 85.25 69 VAL A C 1
ATOM 543 O O . VAL A 1 69 ? -7.486 -6.509 0.713 1.00 85.25 69 VAL A O 1
ATOM 546 N N . SER A 1 70 ? -9.520 -6.785 -0.196 1.00 86.00 70 SER A N 1
ATOM 547 C CA . SER A 1 70 ? -9.063 -7.717 -1.228 1.00 86.00 70 SER A CA 1
ATOM 548 C C . SER A 1 70 ? -8.311 -6.958 -2.316 1.00 86.00 70 SER A C 1
ATOM 550 O O . SER A 1 70 ? -8.726 -5.868 -2.712 1.00 86.00 70 SER A O 1
ATOM 552 N N . TYR A 1 71 ? -7.238 -7.548 -2.827 1.00 83.00 71 TYR A N 1
ATOM 553 C CA . TYR A 1 71 ? -6.536 -7.034 -3.995 1.00 83.00 71 TYR A CA 1
ATOM 554 C C . TYR A 1 71 ? -6.189 -8.181 -4.940 1.00 83.00 71 TYR A C 1
ATOM 556 O O . TYR A 1 71 ? -6.126 -9.341 -4.539 1.00 83.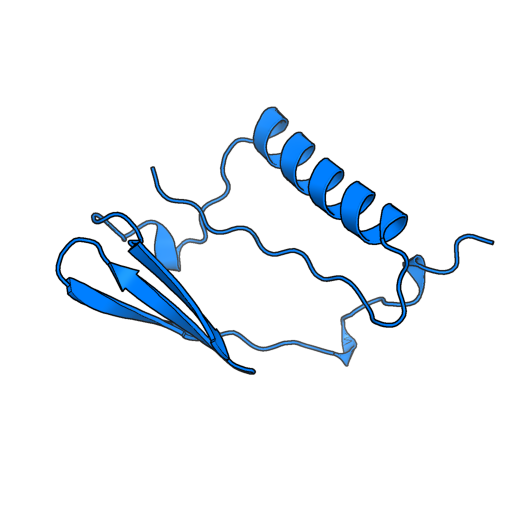00 71 TYR A O 1
ATOM 564 N N . ASN A 1 72 ? -5.981 -7.846 -6.209 1.00 84.88 72 ASN A N 1
ATOM 565 C CA . ASN A 1 72 ? -5.508 -8.788 -7.207 1.00 84.88 72 ASN A CA 1
ATOM 566 C C . ASN A 1 72 ? -4.316 -8.175 -7.939 1.00 84.88 72 ASN A C 1
ATOM 568 O O . ASN A 1 72 ? -4.381 -7.020 -8.367 1.00 84.88 72 ASN A O 1
ATOM 572 N N . VAL A 1 73 ? -3.235 -8.939 -8.068 1.00 80.75 73 VAL A N 1
ATOM 573 C CA . VAL A 1 73 ? -2.043 -8.515 -8.803 1.00 80.75 73 VAL A CA 1
ATOM 574 C C . VAL A 1 73 ? -2.171 -9.025 -10.225 1.00 80.75 73 VAL A C 1
ATOM 576 O O . VAL A 1 73 ? -2.097 -10.222 -10.478 1.00 80.75 73 VAL A O 1
ATOM 579 N N . LEU A 1 74 ? -2.361 -8.102 -11.163 1.00 84.12 74 LEU A N 1
ATOM 580 C CA . LEU A 1 74 ? -2.366 -8.419 -12.587 1.00 84.12 74 LEU A CA 1
ATOM 581 C C . LEU A 1 74 ? -0.918 -8.480 -13.078 1.00 84.12 74 LEU A C 1
ATOM 583 O O . LEU A 1 74 ? -0.400 -7.484 -13.583 1.00 84.12 74 LEU A O 1
ATOM 587 N N . SER A 1 75 ? -0.268 -9.633 -12.900 1.00 77.56 75 SER A N 1
ATOM 588 C CA . SER A 1 75 ? 1.131 -9.860 -13.294 1.00 77.56 75 SER A CA 1
ATOM 589 C C . SER A 1 75 ? 1.402 -9.472 -14.744 1.00 77.56 75 SER A C 1
ATOM 591 O O . SER A 1 75 ? 2.402 -8.821 -15.019 1.00 77.56 75 SER A O 1
ATOM 593 N N . ASP A 1 76 ? 0.466 -9.759 -15.648 1.00 81.25 76 ASP A N 1
ATOM 594 C CA . ASP A 1 76 ? 0.600 -9.482 -17.086 1.00 81.25 76 ASP A CA 1
ATOM 595 C C . ASP A 1 76 ? 0.648 -7.982 -17.412 1.00 81.25 76 ASP A C 1
ATOM 597 O O . ASP A 1 76 ? 1.045 -7.583 -18.504 1.00 81.25 76 ASP A O 1
ATOM 601 N N . ARG A 1 77 ? 0.212 -7.134 -16.471 1.00 79.06 77 ARG A N 1
ATOM 602 C CA . ARG A 1 77 ? 0.260 -5.671 -16.587 1.00 79.06 77 ARG A CA 1
ATOM 603 C C . ARG A 1 77 ? 1.396 -5.045 -15.784 1.00 79.06 77 ARG A C 1
ATOM 605 O O . ARG A 1 77 ? 1.550 -3.824 -15.823 1.00 79.06 77 ARG A O 1
ATOM 612 N N . LEU A 1 78 ? 2.164 -5.840 -15.040 1.00 74.12 78 LEU A N 1
ATOM 613 C CA . LEU A 1 78 ? 3.350 -5.348 -14.356 1.00 74.12 78 LEU A CA 1
ATOM 614 C C . LEU A 1 78 ? 4.485 -5.221 -15.373 1.00 74.12 78 LEU A C 1
ATOM 616 O O . LEU A 1 78 ? 5.107 -6.200 -15.771 1.00 74.12 78 LEU A O 1
ATOM 620 N N . ASP A 1 79 ? 4.765 -3.988 -15.780 1.00 69.94 79 ASP A N 1
ATOM 621 C CA . ASP A 1 79 ? 5.947 -3.656 -16.572 1.00 69.94 79 ASP A CA 1
ATOM 622 C C . ASP A 1 79 ? 7.193 -3.664 -15.668 1.00 69.94 79 ASP A C 1
ATOM 624 O O . ASP A 1 79 ? 7.595 -2.643 -15.101 1.00 69.94 79 ASP A O 1
ATOM 628 N N . LEU A 1 80 ? 7.765 -4.856 -15.483 1.00 67.00 80 LEU A N 1
ATOM 629 C CA . LEU A 1 80 ? 8.983 -5.080 -14.696 1.00 67.00 80 LEU A CA 1
ATOM 630 C C . LEU A 1 80 ? 10.258 -4.720 -15.480 1.00 67.00 80 LEU A C 1
ATOM 632 O O . LEU A 1 80 ? 11.338 -4.652 -14.896 1.00 67.00 80 LEU A O 1
ATOM 636 N N . SER A 1 81 ? 10.146 -4.437 -16.781 1.00 64.69 81 SER A N 1
ATOM 63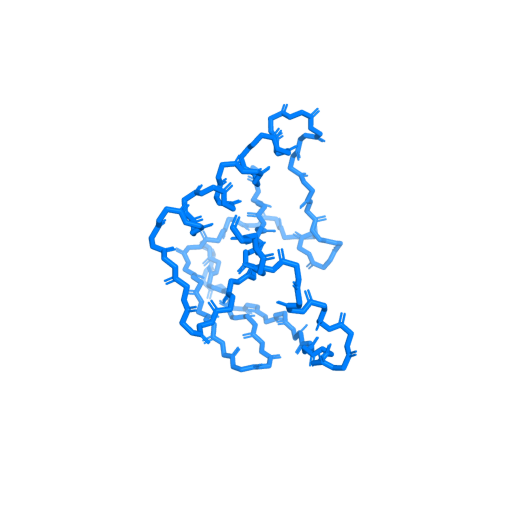7 C CA . SER A 1 81 ? 11.279 -4.144 -17.666 1.00 64.69 81 SER A CA 1
ATOM 638 C C . SER A 1 81 ? 11.910 -2.771 -17.407 1.00 64.69 81 SER A C 1
ATOM 640 O O . SER A 1 81 ? 13.051 -2.528 -17.789 1.00 64.69 81 SER A O 1
ATOM 642 N N . LYS A 1 82 ? 11.219 -1.868 -16.699 1.00 58.50 82 LYS A N 1
ATOM 643 C CA . LYS A 1 82 ? 11.736 -0.527 -16.362 1.00 58.50 82 LYS A CA 1
ATOM 644 C C . LYS A 1 82 ? 12.898 -0.507 -15.363 1.00 58.50 82 LYS A C 1
ATOM 646 O O . LYS A 1 82 ? 13.481 0.558 -15.169 1.00 58.50 82 LYS A O 1
ATOM 651 N N . ASN A 1 83 ? 13.224 -1.634 -14.729 1.00 54.31 83 ASN A N 1
ATOM 652 C CA . ASN A 1 83 ? 14.342 -1.717 -13.787 1.00 54.31 83 ASN A CA 1
ATOM 653 C C . ASN A 1 83 ? 15.692 -2.053 -14.446 1.00 54.31 83 ASN A C 1
ATOM 655 O O . ASN A 1 83 ? 16.710 -1.972 -13.764 1.00 54.31 83 ASN A O 1
ATOM 659 N N . GLU A 1 84 ? 15.746 -2.327 -15.755 1.00 46.12 84 GLU A N 1
ATOM 660 C CA . GLU A 1 84 ? 17.016 -2.361 -16.494 1.00 46.12 84 GLU A CA 1
ATOM 661 C C . GLU A 1 84 ? 17.466 -0.937 -16.857 1.00 46.12 84 GLU A C 1
ATOM 663 O O . GLU A 1 84 ? 17.443 -0.514 -18.013 1.00 46.12 84 GLU A O 1
ATOM 668 N N . LYS A 1 85 ? 17.879 -0.155 -15.855 1.00 46.81 85 LYS A N 1
ATOM 669 C CA . LYS A 1 85 ? 18.801 0.952 -16.126 1.00 46.81 85 LYS A CA 1
ATOM 670 C C . LYS A 1 85 ? 20.216 0.384 -16.117 1.00 46.81 85 LYS A C 1
ATOM 672 O O . LYS A 1 85 ? 20.753 0.066 -15.062 1.00 46.81 85 LYS A O 1
ATOM 677 N N . LYS A 1 86 ? 20.717 0.205 -17.337 1.00 36.41 86 LYS A N 1
ATOM 678 C CA . LYS A 1 86 ? 22.109 -0.045 -17.713 1.00 36.41 86 LYS A CA 1
ATOM 679 C C . LYS A 1 86 ? 23.083 0.908 -17.020 1.00 36.41 86 LYS A C 1
ATOM 681 O O . LYS A 1 86 ? 22.704 2.091 -16.855 1.00 36.41 86 LYS A O 1
#

Solvent-accessible surface area (backbone atoms only — not comparable to full-atom values): 5720 Å² total; per-residue (Å²): 138,77,68,71,84,86,84,90,78,71,84,93,64,55,72,66,63,51,51,53,52,53,49,53,52,52,53,46,35,73,74,75,42,82,70,51,53,76,92,50,65,76,57,88,62,54,75,71,47,79,47,83,54,100,50,32,39,39,36,36,30,72,85,73,50,74,50,74,49,75,52,82,84,62,66,95,73,59,78,71,71,78,73,75,74,125

Mean predicted aligned error: 8.0 Å

Secondary structure (DSSP, 8-state):
----------SS--HHHHHHHHHHHHHHHHHH-----HHHHT--S-EEEEEE-SSEEEEEETTS-EEEEE----GGG--GGGG---

Sequence (86 aa):
MTSLQYVVHPLPGSEEQFNDRLREVADRINRLGQNTHPGLSSLRTGIKHICLSSNYIALLLEDGRVCRVSYNVLSDRLDLSKNEKK